Protein AF-W5MKD1-F1 (afdb_monomer)

Radius of gyration: 32.57 Å; Cα contacts (8 Å, |Δi|>4): 18; chains: 1; bounding box: 91×50×56 Å

Secondary structure (DSSP, 8-state):
-EEEE-SS-EEEEPPPSSTT---S-SSSS-PPPTT----TTS---SS---SHHHHHHHHHHHHHHTTS---------------------

pLDDT: mean 74.73, std 19.47, range [41.78, 98.31]

Mean predicted aligned error: 17.6 Å

Structure (mmCIF, N/CA/C/O backbone):
data_AF-W5MKD1-F1
#
_entry.id   AF-W5MKD1-F1
#
loop_
_atom_site.group_PDB
_atom_site.id
_atom_site.type_symbol
_atom_site.label_atom_id
_atom_site.label_alt_id
_atom_site.label_comp_id
_atom_site.label_asym_id
_atom_site.label_entity_id
_atom_site.label_seq_id
_atom_site.pdbx_PDB_ins_code
_atom_site.Cartn_x
_atom_site.Cartn_y
_atom_site.Cartn_z
_atom_site.occupancy
_atom_site.B_iso_or_equiv
_atom_site.auth_seq_id
_atom_site.auth_comp_id
_atom_site.auth_asym_id
_atom_site.auth_atom_id
_atom_site.pdbx_PDB_model_num
ATOM 1 N N . SER A 1 1 ? -10.413 7.428 -9.793 1.00 68.12 1 SER A N 1
ATOM 2 C CA . SER A 1 1 ? -9.451 6.309 -9.691 1.00 68.12 1 SER A CA 1
ATOM 3 C C . SER A 1 1 ? -9.266 5.695 -11.063 1.00 68.12 1 SER A C 1
ATOM 5 O O . SER A 1 1 ? -10.209 5.748 -11.843 1.00 68.12 1 SER A O 1
ATOM 7 N N . LYS A 1 2 ? -8.083 5.169 -11.388 1.00 90.94 2 LYS A N 1
ATOM 8 C CA . LYS A 1 2 ? -7.811 4.509 -12.680 1.00 90.94 2 LYS A CA 1
ATOM 9 C C . LYS A 1 2 ? -7.300 3.094 -12.421 1.00 90.94 2 LYS A C 1
ATOM 11 O O . LYS A 1 2 ? -6.645 2.875 -11.405 1.00 90.94 2 LYS A O 1
ATOM 16 N N . ASN A 1 3 ? -7.594 2.154 -13.313 1.00 93.38 3 ASN A N 1
ATOM 17 C CA . ASN A 1 3 ? -6.989 0.826 -13.280 1.00 93.38 3 ASN A CA 1
ATOM 18 C C . ASN A 1 3 ? -6.392 0.475 -14.647 1.00 93.38 3 ASN A C 1
ATOM 20 O O . ASN A 1 3 ? -6.872 0.952 -15.676 1.00 93.38 3 ASN A O 1
ATOM 24 N N . LYS A 1 4 ? -5.326 -0.325 -14.637 1.00 95.81 4 LYS A N 1
ATOM 25 C CA . LYS A 1 4 ? -4.687 -0.895 -15.824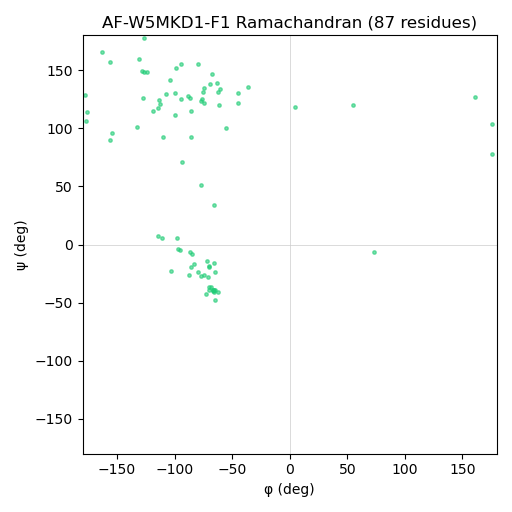 1.00 95.81 4 LYS A CA 1
ATOM 26 C C . LYS A 1 4 ? -4.578 -2.397 -15.621 1.00 95.81 4 LYS A C 1
ATOM 28 O O . LYS A 1 4 ? -4.029 -2.846 -14.618 1.00 95.81 4 LYS A O 1
ATOM 33 N N . ARG A 1 5 ? -5.087 -3.167 -16.577 1.00 97.62 5 ARG A N 1
ATOM 34 C CA . ARG A 1 5 ? -5.037 -4.628 -16.548 1.00 97.62 5 ARG A CA 1
ATOM 35 C C . ARG A 1 5 ? -3.980 -5.147 -17.515 1.00 97.62 5 ARG A C 1
ATOM 37 O O . ARG A 1 5 ? -3.815 -4.613 -18.607 1.00 97.62 5 ARG A O 1
ATOM 44 N N . THR A 1 6 ? -3.290 -6.194 -17.092 1.00 97.56 6 THR A N 1
ATOM 45 C CA . THR A 1 6 ? -2.439 -7.051 -17.920 1.00 97.56 6 THR A CA 1
ATOM 46 C C . THR A 1 6 ? -2.876 -8.502 -17.723 1.00 97.56 6 THR A C 1
ATOM 48 O O . THR A 1 6 ? -3.744 -8.779 -16.891 1.00 97.56 6 THR A O 1
ATOM 51 N N . ASP A 1 7 ? -2.252 -9.438 -18.433 1.00 98.31 7 ASP A N 1
ATOM 52 C CA . ASP A 1 7 ? -2.510 -10.869 -18.229 1.00 98.31 7 ASP A CA 1
ATOM 53 C C . ASP A 1 7 ? -2.086 -11.353 -16.835 1.00 98.31 7 ASP A C 1
ATOM 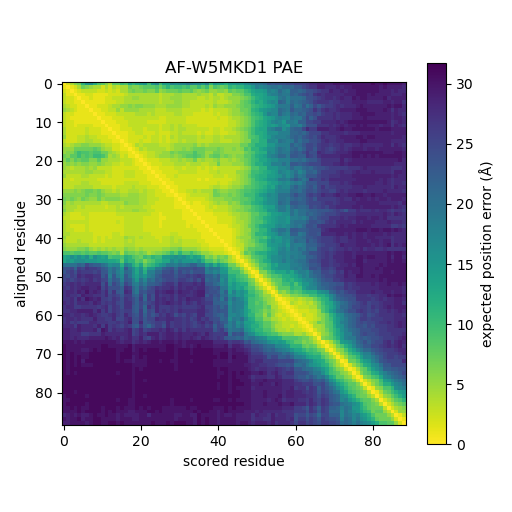55 O O . ASP A 1 7 ? -2.611 -12.343 -16.332 1.00 98.31 7 ASP A O 1
ATOM 59 N N . ARG A 1 8 ? -1.150 -10.644 -16.189 1.00 97.25 8 ARG A N 1
ATOM 60 C CA . ARG A 1 8 ? -0.532 -11.062 -14.922 1.00 97.25 8 ARG A CA 1
ATOM 61 C C . ARG A 1 8 ? -1.063 -10.325 -13.697 1.00 97.25 8 ARG A C 1
ATOM 63 O O . ARG A 1 8 ? -0.918 -10.824 -12.586 1.00 97.25 8 ARG A O 1
ATOM 70 N N . SER A 1 9 ? -1.627 -9.130 -13.864 1.00 96.75 9 SER A N 1
ATOM 71 C CA . SER A 1 9 ? -2.055 -8.301 -12.733 1.00 96.75 9 SER A CA 1
ATOM 72 C C . SER A 1 9 ? -3.022 -7.187 -13.129 1.00 96.75 9 SER A C 1
ATOM 74 O O . SER A 1 9 ? -3.162 -6.824 -14.302 1.00 96.75 9 SER A O 1
ATOM 76 N N . VAL A 1 10 ? -3.663 -6.607 -12.113 1.00 97.00 10 VAL A N 1
ATOM 77 C CA . VAL A 1 10 ? -4.450 -5.378 -12.220 1.00 97.00 10 VAL A CA 1
ATOM 78 C C . VAL A 1 10 ? -3.813 -4.329 -11.317 1.00 97.00 10 VAL A C 1
ATOM 80 O O . VAL A 1 10 ? -3.791 -4.485 -10.099 1.00 97.00 10 VAL A O 1
ATOM 83 N N . LEU A 1 11 ? -3.299 -3.257 -11.914 1.00 95.75 11 LEU A N 1
ATOM 84 C CA . LEU A 1 11 ? -2.776 -2.105 -11.190 1.00 95.75 11 LEU A CA 1
ATOM 85 C C . LEU A 1 11 ? -3.910 -1.115 -10.925 1.00 95.75 11 LEU A C 1
ATOM 87 O O . LEU A 1 11 ? -4.592 -0.688 -11.860 1.00 95.75 11 LEU A O 1
ATOM 91 N N . CYS A 1 12 ? -4.072 -0.709 -9.669 1.00 94.88 12 CYS A N 1
ATOM 92 C CA . CYS A 1 12 ? -5.076 0.263 -9.243 1.00 94.88 12 CYS A CA 1
ATOM 93 C C . CYS A 1 12 ? -4.400 1.542 -8.737 1.00 94.88 12 CYS A C 1
ATOM 95 O O . CYS A 1 12 ? -3.709 1.523 -7.724 1.00 94.88 12 CYS A O 1
ATOM 97 N N . CYS A 1 13 ? -4.649 2.670 -9.402 1.00 92.94 13 CYS A N 1
ATOM 98 C CA . CYS A 1 13 ? -4.157 3.984 -8.991 1.00 92.94 13 CYS A CA 1
ATOM 99 C C . CYS A 1 13 ? -5.268 4.755 -8.265 1.00 92.94 13 CYS A C 1
ATOM 101 O O . CYS A 1 13 ? -6.276 5.165 -8.868 1.00 92.94 13 CYS A O 1
ATOM 103 N N . LEU A 1 14 ? -5.074 4.961 -6.962 1.00 91.25 14 LEU A N 1
ATOM 104 C CA . LEU A 1 14 ? -5.975 5.712 -6.092 1.00 91.25 14 LEU A CA 1
ATOM 105 C C . LEU A 1 14 ? -5.440 7.130 -5.898 1.00 91.25 14 LEU A C 1
ATOM 107 O O . LEU A 1 14 ? -4.277 7.324 -5.562 1.00 91.25 14 LEU A O 1
ATOM 111 N N . ARG A 1 15 ? -6.304 8.128 -6.092 1.00 90.81 15 ARG A N 1
ATOM 112 C CA . ARG A 1 15 ? -5.994 9.509 -5.718 1.00 90.81 15 ARG A CA 1
ATOM 113 C C . ARG A 1 15 ? -6.387 9.688 -4.255 1.00 90.81 15 ARG A C 1
ATOM 115 O O . ARG A 1 15 ? -7.534 9.404 -3.914 1.00 90.81 15 ARG A O 1
ATOM 122 N N . LYS A 1 16 ? -5.459 10.146 -3.412 1.00 89.19 16 LYS A N 1
ATOM 123 C CA . LYS A 1 16 ? -5.774 10.521 -2.028 1.00 89.19 16 LYS A CA 1
ATOM 124 C C . LYS A 1 16 ? -6.749 11.701 -2.030 1.00 89.19 16 LYS A C 1
ATOM 126 O O . LYS A 1 16 ? -6.595 12.617 -2.833 1.00 89.19 16 LYS A O 1
ATOM 131 N N . THR A 1 17 ? -7.742 11.670 -1.143 1.00 89.62 17 THR A N 1
ATOM 132 C CA . THR A 1 17 ? -8.712 12.770 -0.995 1.00 89.62 17 THR A CA 1
ATOM 133 C C . THR A 1 17 ? -8.041 14.047 -0.489 1.00 89.62 17 THR A C 1
ATOM 135 O O . THR A 1 17 ? -8.355 15.131 -0.962 1.00 89.62 17 THR A O 1
ATOM 138 N N . GLU A 1 18 ? -7.096 13.905 0.441 1.00 89.88 18 GLU A N 1
ATOM 139 C CA . GLU A 1 18 ? -6.306 14.996 1.016 1.00 89.88 18 GLU A CA 1
ATOM 140 C C . GLU A 1 18 ? -4.839 14.821 0.586 1.00 89.88 18 GLU A C 1
ATOM 142 O O . GLU A 1 18 ? -4.251 13.753 0.799 1.00 89.88 18 GLU A O 1
ATOM 147 N N . SER A 1 19 ? -4.251 15.844 -0.041 1.00 85.50 19 SER A N 1
ATOM 148 C CA . SER A 1 19 ? -2.823 15.882 -0.389 1.00 85.50 19 SER A CA 1
ATOM 149 C C . SER A 1 19 ? -1.956 15.971 0.869 1.00 85.50 19 SER A C 1
ATOM 151 O O . SER A 1 19 ? -2.369 16.560 1.863 1.00 85.50 19 SER A O 1
ATOM 153 N N . GLY A 1 20 ? -0.768 15.361 0.852 1.00 81.88 20 GLY A N 1
ATOM 154 C CA . GLY A 1 20 ? 0.154 15.358 2.000 1.00 81.88 20 GLY A CA 1
ATOM 155 C C . GLY A 1 20 ? -0.266 14.464 3.175 1.00 81.88 20 GLY A C 1
ATOM 156 O O . GLY A 1 20 ? 0.505 14.260 4.104 1.00 81.88 20 GLY A O 1
ATOM 157 N N . LYS A 1 21 ? -1.464 13.865 3.149 1.00 86.50 21 LYS A N 1
ATOM 158 C CA . LYS A 1 21 ? -1.904 12.962 4.217 1.00 86.50 21 LYS A CA 1
ATOM 159 C C . LYS A 1 21 ? -1.250 11.590 4.099 1.00 86.50 21 LYS A C 1
ATOM 161 O O . LYS A 1 21 ? -1.401 10.889 3.088 1.00 86.50 21 LYS A O 1
ATOM 166 N N . SER A 1 22 ? -0.579 11.172 5.167 1.00 86.56 22 SER A N 1
ATOM 167 C CA . SER A 1 22 ? -0.027 9.823 5.270 1.00 86.56 22 SER A CA 1
ATOM 168 C C . SER A 1 22 ? -1.140 8.776 5.396 1.00 86.56 22 SER A C 1
ATOM 170 O O . SER A 1 22 ? -2.142 8.973 6.090 1.00 86.56 22 SER A O 1
ATOM 172 N N . TRP A 1 23 ? -0.974 7.656 4.691 1.00 90.19 23 TRP A N 1
ATOM 173 C CA . TRP A 1 23 ? -1.833 6.478 4.802 1.00 90.19 23 TRP A CA 1
ATOM 174 C C . TRP A 1 23 ? -1.026 5.370 5.482 1.00 90.19 23 TRP A C 1
ATOM 176 O O . TRP A 1 23 ? -0.359 4.606 4.790 1.00 90.19 23 TRP A O 1
ATOM 186 N N . PRO A 1 24 ? -1.089 5.238 6.822 1.00 90.94 24 PRO A N 1
ATOM 187 C CA . PRO A 1 24 ? -0.341 4.194 7.529 1.00 90.94 24 PRO A CA 1
ATOM 188 C C . PRO A 1 24 ? -0.835 2.778 7.183 1.00 90.94 24 PRO A C 1
ATOM 190 O O . PRO A 1 24 ? -0.172 1.791 7.481 1.00 90.94 24 PRO A O 1
ATOM 193 N N . ARG A 1 25 ? -2.031 2.668 6.592 1.00 93.25 25 ARG A N 1
ATOM 194 C CA . ARG A 1 25 ? -2.634 1.439 6.069 1.00 93.25 25 ARG A CA 1
ATOM 195 C C . ARG A 1 25 ? -3.656 1.782 4.986 1.00 93.25 25 ARG A C 1
ATOM 197 O O . ARG A 1 25 ? -4.208 2.880 4.9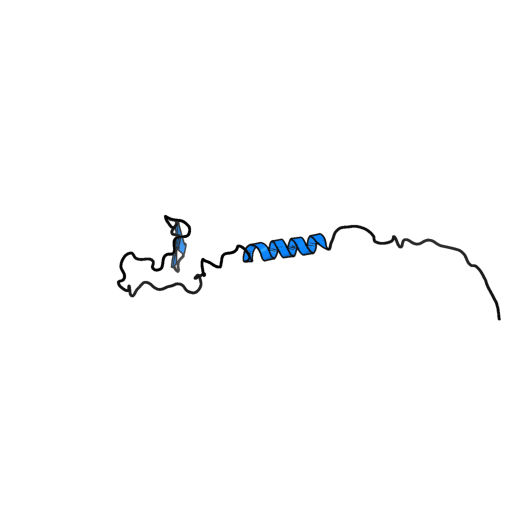85 1.00 93.25 25 ARG A O 1
ATOM 204 N N . LEU A 1 26 ? -3.941 0.823 4.105 1.00 94.00 26 LEU A N 1
ATOM 205 C CA . LEU A 1 26 ? -4.935 0.982 3.036 1.00 94.00 26 LEU A CA 1
ATOM 206 C C . LEU A 1 26 ? -6.386 0.860 3.543 1.00 94.00 26 LEU A C 1
ATOM 208 O O . LEU A 1 26 ? -7.302 1.422 2.950 1.00 94.00 26 LEU A O 1
ATOM 212 N N . THR A 1 27 ? -6.609 0.123 4.634 1.00 95.06 27 THR A N 1
ATOM 213 C CA . THR A 1 27 ? -7.941 -0.178 5.180 1.00 95.06 27 THR A CA 1
ATOM 214 C C . THR A 1 27 ? -8.324 0.737 6.339 1.00 95.06 27 THR A C 1
ATOM 216 O O . THR A 1 27 ? -7.481 1.176 7.122 1.00 95.06 27 THR A O 1
ATOM 219 N N . LYS A 1 28 ? -9.630 0.970 6.521 1.00 94.12 28 LYS A N 1
ATOM 220 C CA . LYS A 1 28 ? -10.142 1.693 7.695 1.00 94.12 28 LYS A CA 1
ATOM 221 C C . LYS A 1 28 ? -9.874 0.914 8.987 1.00 94.12 28 LYS A C 1
ATOM 223 O O . LYS A 1 28 ? -9.322 1.475 9.937 1.00 94.12 28 LYS A O 1
ATOM 228 N N . ASP A 1 29 ? -10.190 -0.378 8.990 1.00 94.88 29 ASP A N 1
ATOM 229 C CA . ASP A 1 29 ? -10.021 -1.262 10.145 1.00 94.88 29 ASP A CA 1
ATOM 230 C C . ASP A 1 29 ? -8.575 -1.743 10.316 1.00 94.88 29 ASP A C 1
ATOM 232 O O . ASP A 1 29 ? -7.799 -1.797 9.359 1.00 94.88 29 ASP A O 1
ATOM 236 N N . LYS A 1 30 ? -8.219 -2.102 11.557 1.00 94.38 30 LYS A N 1
ATOM 237 C CA . LYS A 1 30 ? -6.880 -2.589 11.942 1.00 94.38 30 LYS A CA 1
ATOM 238 C C . LYS A 1 30 ? -6.706 -4.104 11.749 1.00 94.38 30 LYS A C 1
ATOM 240 O O . LYS A 1 30 ? -5.609 -4.622 11.942 1.00 94.38 30 LYS A O 1
ATOM 245 N N . ALA A 1 31 ? -7.773 -4.823 11.401 1.00 96.44 31 ALA A N 1
ATOM 246 C CA . ALA A 1 31 ? -7.712 -6.265 11.192 1.00 96.44 31 ALA A CA 1
ATOM 247 C C . ALA A 1 31 ? -6.727 -6.614 10.065 1.00 96.44 31 ALA A C 1
ATOM 249 O O . ALA A 1 31 ? -6.736 -5.991 9.002 1.00 96.44 31 ALA A O 1
ATOM 250 N N . LYS A 1 32 ? -5.871 -7.614 10.301 1.00 94.75 32 LYS A N 1
ATOM 251 C CA . LYS A 1 32 ? -4.899 -8.067 9.304 1.00 94.75 32 LYS A CA 1
ATOM 252 C C . LYS A 1 32 ? -5.608 -8.902 8.243 1.00 94.75 32 LYS A C 1
ATOM 254 O O . LYS A 1 32 ? -6.240 -9.905 8.562 1.00 94.75 32 LYS A O 1
ATOM 259 N N . LEU A 1 33 ? -5.452 -8.507 6.986 1.00 97.06 33 LEU A N 1
ATOM 260 C CA . LEU A 1 33 ? -5.949 -9.252 5.835 1.00 97.06 33 LEU A CA 1
ATOM 261 C C . LEU A 1 33 ? -4.825 -10.148 5.310 1.00 97.06 33 LEU A C 1
ATOM 263 O O . LEU A 1 33 ? -3.732 -9.670 5.028 1.00 97.06 33 LEU A O 1
ATOM 267 N N . ASN A 1 34 ? -5.078 -11.449 5.190 1.00 97.69 34 ASN A N 1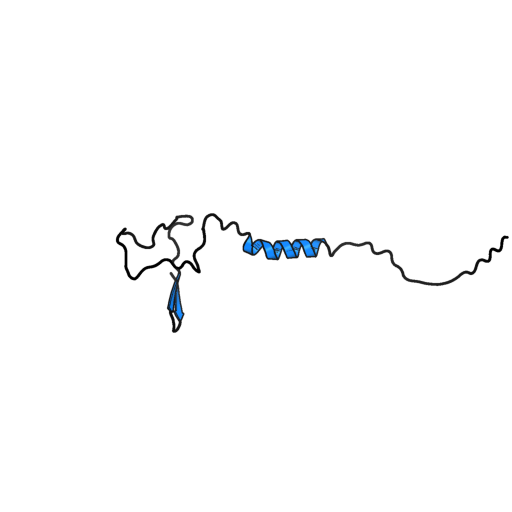
ATOM 268 C CA . ASN A 1 34 ? -4.083 -12.428 4.734 1.00 97.69 34 ASN A CA 1
ATOM 269 C C . ASN A 1 34 ? -3.732 -12.300 3.242 1.00 97.69 34 ASN A C 1
ATOM 271 O O . ASN A 1 34 ? -2.692 -12.792 2.823 1.00 97.69 34 ASN A O 1
ATOM 275 N N . TRP A 1 35 ? -4.590 -11.651 2.455 1.00 97.00 35 TRP A N 1
ATOM 276 C CA . TRP A 1 35 ? -4.413 -11.433 1.018 1.00 97.00 35 TRP A CA 1
ATOM 277 C C . TRP A 1 35 ? -3.815 -10.062 0.669 1.00 97.00 35 TRP A C 1
ATOM 279 O O . TRP A 1 35 ? -3.576 -9.790 -0.504 1.00 97.00 35 TRP A O 1
ATOM 289 N N . LEU A 1 36 ? -3.591 -9.190 1.661 1.00 96.75 36 LEU A N 1
ATOM 290 C CA . LEU A 1 36 ? -3.063 -7.843 1.454 1.00 96.75 36 LEU A CA 1
ATOM 291 C C . LEU A 1 36 ? -1.656 -7.727 2.044 1.00 96.75 36 LEU A C 1
ATOM 293 O O . LEU A 1 36 ? -1.459 -7.886 3.249 1.00 96.75 36 LEU A O 1
ATOM 297 N N . SER A 1 37 ? -0.691 -7.390 1.197 1.00 96.12 37 SER A N 1
ATOM 298 C CA . SER A 1 37 ? 0.699 -7.139 1.574 1.00 96.12 37 SER A CA 1
ATOM 299 C C . SER A 1 37 ? 1.200 -5.826 0.976 1.00 96.12 37 SER A C 1
ATOM 301 O O . SER A 1 37 ? 0.629 -5.316 0.013 1.00 96.12 37 SER A O 1
ATOM 303 N N . VAL A 1 38 ? 2.265 -5.275 1.561 1.00 95.25 38 VAL A N 1
ATOM 304 C CA . VAL A 1 38 ? 2.955 -4.091 1.030 1.00 95.25 38 VAL A CA 1
ATOM 305 C C . VAL A 1 38 ? 3.779 -4.499 -0.190 1.00 95.25 38 VAL A C 1
ATOM 307 O O . VAL A 1 38 ? 4.472 -5.514 -0.155 1.00 95.25 38 VAL A O 1
ATOM 310 N N . ASP A 1 39 ? 3.704 -3.710 -1.259 1.00 94.62 39 ASP A N 1
ATOM 311 C CA . ASP A 1 39 ? 4.603 -3.834 -2.405 1.00 94.62 39 ASP A CA 1
ATOM 312 C C . ASP A 1 39 ? 5.878 -3.024 -2.141 1.00 94.62 39 ASP A C 1
ATOM 314 O O . ASP A 1 39 ? 5.931 -1.823 -2.402 1.00 94.62 39 ASP A O 1
ATOM 318 N N . PHE A 1 40 ? 6.894 -3.682 -1.582 1.00 94.81 40 PHE A N 1
ATOM 319 C CA . PHE A 1 40 ? 8.165 -3.038 -1.245 1.00 94.81 40 PHE A CA 1
ATOM 320 C C . PHE A 1 40 ? 8.998 -2.642 -2.470 1.00 94.81 40 PHE A C 1
ATOM 322 O O . PHE A 1 40 ? 9.852 -1.774 -2.343 1.00 94.81 40 PHE A O 1
ATOM 329 N N . ASN A 1 41 ? 8.737 -3.210 -3.654 1.00 93.94 41 ASN A N 1
ATOM 330 C CA . ASN A 1 41 ? 9.475 -2.847 -4.870 1.00 93.94 41 ASN A CA 1
ATOM 331 C C . ASN A 1 41 ? 9.109 -1.442 -5.371 1.00 93.94 41 ASN A C 1
ATOM 333 O O . ASN A 1 41 ? 9.918 -0.796 -6.025 1.00 93.94 41 ASN A O 1
ATOM 337 N N . ASN A 1 42 ? 7.885 -0.988 -5.083 1.00 90.44 42 ASN A N 1
ATOM 338 C CA . ASN A 1 42 ? 7.373 0.328 -5.474 1.00 90.44 42 ASN A CA 1
ATOM 339 C C . ASN A 1 42 ? 7.181 1.273 -4.272 1.00 90.44 42 ASN A C 1
ATOM 341 O O . ASN A 1 42 ? 6.618 2.357 -4.427 1.00 90.44 42 ASN A O 1
ATOM 345 N N . TRP A 1 43 ? 7.585 0.860 -3.067 1.00 90.38 43 TRP A N 1
ATOM 346 C CA . TRP A 1 43 ? 7.451 1.677 -1.864 1.00 90.38 43 TRP A CA 1
ATOM 347 C C . TRP A 1 43 ? 8.501 2.791 -1.860 1.00 90.38 43 TRP A C 1
ATOM 349 O O . TRP A 1 43 ? 9.685 2.525 -2.053 1.00 90.38 43 TRP A O 1
ATOM 359 N N . LYS A 1 44 ? 8.069 4.026 -1.599 1.00 85.12 44 LYS A N 1
ATOM 360 C CA . LYS A 1 44 ? 8.941 5.191 -1.417 1.00 85.12 44 LYS A CA 1
ATOM 361 C C . LYS A 1 44 ? 8.629 5.891 -0.100 1.00 85.12 44 LYS A C 1
ATOM 363 O O . LYS A 1 44 ? 7.476 5.871 0.345 1.00 85.12 44 LYS A O 1
ATOM 368 N N . ASP A 1 45 ? 9.651 6.492 0.508 1.00 82.00 45 ASP A N 1
ATOM 369 C CA . ASP A 1 45 ? 9.433 7.449 1.586 1.00 82.00 45 ASP A CA 1
ATOM 370 C C . ASP A 1 45 ? 8.925 8.757 0.976 1.00 82.00 45 ASP A C 1
ATOM 372 O O . ASP A 1 45 ? 9.532 9.312 0.068 1.00 82.00 45 ASP A O 1
ATOM 376 N N . TRP A 1 46 ? 7.752 9.190 1.417 1.00 69.62 46 TRP A N 1
ATOM 377 C CA . TRP A 1 46 ? 7.018 10.308 0.830 1.00 69.62 46 TRP A CA 1
ATOM 378 C C . TRP A 1 46 ? 7.472 11.662 1.396 1.00 69.62 46 TRP A C 1
ATOM 380 O O . TRP A 1 46 ? 7.014 12.688 0.897 1.00 69.62 46 TRP A O 1
ATOM 390 N N . GLU A 1 47 ? 8.322 11.675 2.433 1.00 64.81 47 GLU A N 1
ATOM 391 C CA . GLU A 1 47 ? 8.961 12.895 2.955 1.00 64.81 47 GLU A CA 1
ATOM 392 C C . GLU A 1 47 ? 10.257 13.256 2.208 1.00 64.81 47 GLU A C 1
ATOM 394 O O . GLU A 1 47 ? 10.661 14.415 2.249 1.00 64.81 47 GLU A O 1
ATOM 399 N N . ASP A 1 48 ? 10.865 12.304 1.491 1.00 58.50 48 ASP A N 1
ATOM 400 C CA . ASP A 1 48 ? 12.142 12.476 0.773 1.00 58.50 48 ASP A CA 1
ATOM 401 C C . ASP A 1 48 ? 11.965 12.773 -0.731 1.00 58.50 48 ASP A C 1
ATOM 403 O O . ASP A 1 48 ? 12.934 12.889 -1.472 1.00 58.50 48 ASP A O 1
ATOM 407 N N . ASP A 1 49 ? 10.726 12.957 -1.205 1.00 53.19 49 ASP A N 1
ATOM 408 C CA . ASP A 1 49 ? 10.436 13.456 -2.561 1.00 53.19 49 ASP A CA 1
ATOM 409 C C . ASP A 1 49 ? 10.653 14.991 -2.639 1.00 53.19 49 ASP A C 1
ATOM 411 O O . ASP A 1 49 ? 9.797 15.752 -3.101 1.00 53.19 49 ASP A O 1
ATOM 415 N N . SER A 1 50 ? 11.822 15.471 -2.197 1.00 52.59 50 SER A N 1
ATOM 416 C CA . SER A 1 50 ? 12.438 16.598 -2.899 1.00 52.59 50 SER A CA 1
ATOM 417 C C . SER A 1 50 ? 12.734 16.095 -4.312 1.00 52.59 50 SER A C 1
ATOM 419 O O . SER A 1 50 ? 13.250 14.996 -4.482 1.00 52.59 50 SER A O 1
ATOM 421 N N . ASP A 1 51 ? 12.350 16.865 -5.322 1.00 51.91 51 ASP A N 1
ATOM 422 C CA . ASP A 1 51 ? 12.305 16.551 -6.761 1.00 51.91 51 ASP A CA 1
ATOM 423 C C . ASP A 1 51 ? 13.700 16.310 -7.407 1.00 51.91 51 ASP A C 1
ATOM 425 O O . ASP A 1 51 ? 13.980 16.693 -8.543 1.00 51.91 51 ASP A O 1
ATOM 429 N N . GLU A 1 52 ? 14.642 15.728 -6.667 1.00 52.00 52 GLU A N 1
ATOM 430 C CA . GLU A 1 52 ? 16.075 15.745 -6.961 1.00 52.00 52 GLU A CA 1
ATOM 431 C C . GLU A 1 52 ? 16.498 14.663 -7.969 1.00 52.00 52 GLU A C 1
ATOM 433 O O . GLU A 1 52 ? 17.520 14.793 -8.640 1.00 52.00 52 GLU A O 1
ATOM 438 N N . GLU A 1 53 ? 15.661 13.646 -8.190 1.00 50.72 53 GLU A N 1
ATOM 439 C CA . GLU A 1 53 ? 15.892 12.634 -9.233 1.00 50.72 53 GLU A CA 1
ATOM 440 C C . GLU A 1 53 ? 15.489 13.116 -10.640 1.00 50.72 53 GLU A C 1
ATOM 442 O O . GLU A 1 53 ? 16.039 12.630 -11.627 1.00 50.72 53 GLU A O 1
ATOM 447 N N . LEU A 1 54 ? 14.583 14.097 -10.765 1.00 49.91 54 LEU A N 1
ATOM 448 C CA . LEU A 1 54 ? 14.321 14.771 -12.048 1.00 49.91 54 LEU A CA 1
ATOM 449 C C . LEU A 1 54 ? 15.261 15.965 -12.267 1.00 49.91 54 LEU A C 1
ATOM 451 O O . LEU A 1 54 ? 15.579 16.279 -13.411 1.00 49.91 54 LEU A O 1
ATOM 455 N N . SER A 1 55 ? 15.773 16.577 -11.193 1.00 55.94 55 SER A N 1
ATOM 456 C CA . SER A 1 55 ? 16.728 17.688 -11.289 1.00 55.94 55 SER A CA 1
ATOM 457 C C . SER A 1 55 ? 18.140 17.247 -11.685 1.00 55.94 55 SER A C 1
ATOM 459 O O . SER A 1 55 ? 18.870 18.036 -12.274 1.00 55.94 55 SER A O 1
ATOM 461 N N . SER A 1 56 ? 18.545 16.002 -11.406 1.00 58.97 56 SER A N 1
ATOM 462 C CA . SER A 1 56 ? 19.924 15.548 -11.647 1.00 58.97 56 SER A CA 1
ATOM 463 C C . SER A 1 56 ? 20.322 15.590 -13.133 1.00 58.97 56 SER A C 1
ATOM 465 O O . SER A 1 56 ? 21.415 16.047 -13.472 1.00 58.97 56 SER A O 1
ATOM 467 N N . PHE A 1 57 ? 19.417 15.199 -14.040 1.00 62.50 57 PHE A N 1
ATOM 468 C CA . PHE A 1 57 ? 19.674 15.237 -15.486 1.00 62.50 57 PHE A CA 1
ATOM 469 C C . PHE A 1 57 ? 19.678 16.668 -16.046 1.00 62.50 57 PHE A C 1
ATOM 471 O O . PHE A 1 57 ? 20.571 17.021 -16.823 1.00 62.50 57 PHE A O 1
ATOM 478 N N . ASP A 1 58 ? 18.729 17.505 -15.620 1.00 65.56 58 ASP A N 1
ATOM 479 C CA . ASP A 1 58 ? 18.659 18.911 -16.036 1.00 65.56 58 ASP A CA 1
ATOM 480 C C . ASP A 1 58 ? 19.846 19.719 -15.489 1.00 65.56 58 ASP A C 1
ATOM 482 O O . ASP A 1 58 ? 20.467 20.483 -16.223 1.00 65.56 58 ASP A O 1
ATOM 486 N N . ARG A 1 59 ? 20.257 19.474 -14.239 1.00 65.25 59 ARG A N 1
ATOM 487 C CA . ARG A 1 59 ? 21.398 20.138 -13.590 1.00 65.25 59 ARG A CA 1
ATOM 488 C C . ARG A 1 59 ? 22.741 19.716 -14.185 1.00 65.25 59 ARG A C 1
ATOM 490 O O . ARG A 1 59 ? 23.634 20.548 -14.324 1.00 65.25 59 ARG A O 1
ATOM 497 N N . PHE A 1 60 ? 22.890 18.448 -14.573 1.00 67.88 60 PHE A N 1
ATOM 498 C CA . PHE A 1 60 ? 24.063 17.981 -15.320 1.00 67.88 60 PHE A CA 1
ATOM 499 C C . PHE A 1 60 ? 24.130 18.613 -16.719 1.00 67.88 60 PHE A C 1
ATOM 501 O O . PHE A 1 60 ? 25.200 19.037 -17.158 1.00 67.88 60 PHE A O 1
ATOM 508 N N . SER A 1 61 ? 22.983 18.730 -17.395 1.00 73.75 61 SER A N 1
ATOM 509 C CA . SER A 1 61 ? 22.881 19.369 -18.713 1.00 73.75 61 SER A CA 1
ATOM 510 C C . SER A 1 61 ? 23.183 20.872 -18.650 1.00 73.75 61 SER A C 1
ATOM 512 O O . SER A 1 61 ? 23.891 21.393 -19.509 1.00 73.75 61 SER A O 1
ATOM 514 N N . GLU A 1 62 ? 22.724 21.565 -17.606 1.00 71.75 62 GLU A N 1
ATOM 515 C CA . GLU A 1 62 ? 23.026 22.980 -17.355 1.00 71.75 62 GLU A CA 1
ATOM 516 C C . GLU A 1 62 ? 24.525 23.208 -17.081 1.00 71.75 62 GLU A C 1
ATOM 518 O O . GLU A 1 62 ? 25.123 24.141 -17.615 1.00 71.75 62 GLU A O 1
ATOM 523 N N . MET A 1 63 ? 25.176 22.302 -16.342 1.00 72.19 63 MET A N 1
ATOM 524 C CA . MET A 1 63 ? 26.618 22.372 -16.069 1.00 72.19 63 MET A CA 1
ATOM 525 C C . MET A 1 63 ? 27.481 22.132 -17.320 1.00 72.19 63 MET A C 1
ATOM 527 O O . MET A 1 63 ? 28.515 22.777 -17.480 1.00 72.19 63 MET A O 1
ATOM 531 N N . MET A 1 64 ? 27.055 21.238 -18.221 1.00 75.06 64 MET A N 1
ATOM 532 C CA . MET A 1 64 ? 27.718 21.008 -19.515 1.00 75.06 64 MET A CA 1
ATOM 533 C C . MET A 1 64 ? 27.531 22.189 -20.475 1.00 75.06 64 MET A C 1
ATOM 535 O O . MET A 1 64 ? 28.479 22.570 -21.158 1.00 75.06 64 MET A O 1
ATOM 539 N N . ASN A 1 65 ? 26.345 22.805 -20.493 1.00 71.94 65 ASN A N 1
ATOM 540 C CA . ASN A 1 65 ? 26.071 23.978 -21.326 1.00 71.94 65 ASN A CA 1
ATOM 541 C C . ASN A 1 65 ? 26.880 25.208 -20.883 1.00 71.94 65 ASN A C 1
ATOM 543 O O . ASN A 1 65 ? 27.413 25.914 -21.733 1.00 71.94 65 ASN A O 1
ATOM 547 N N . ASN A 1 66 ? 27.055 25.427 -19.575 1.00 65.12 66 ASN A N 1
ATOM 548 C CA . ASN A 1 66 ? 27.859 26.542 -19.057 1.00 65.12 66 ASN A CA 1
ATOM 549 C C . ASN A 1 66 ? 29.378 26.379 -19.251 1.00 65.12 66 ASN A C 1
ATOM 551 O O . ASN A 1 66 ? 30.108 27.349 -19.077 1.00 65.12 66 ASN A O 1
ATOM 555 N N . MET A 1 67 ? 29.870 25.184 -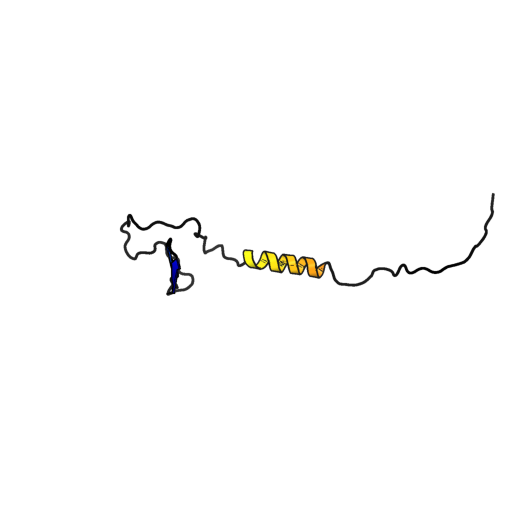19.590 1.00 61.44 67 MET A N 1
ATOM 556 C CA . MET A 1 67 ? 31.293 24.950 -19.886 1.00 61.44 67 MET A CA 1
ATOM 557 C C . MET A 1 67 ? 31.600 25.020 -21.396 1.00 61.44 67 MET A C 1
ATOM 559 O O . MET A 1 67 ? 32.755 24.898 -21.794 1.00 61.44 67 MET A O 1
ATOM 563 N N . GLY A 1 68 ? 30.573 25.171 -22.243 1.00 59.84 68 GLY A N 1
ATOM 564 C CA . GLY A 1 68 ? 30.673 25.042 -23.701 1.00 59.84 68 GLY A CA 1
ATOM 565 C C . GLY A 1 68 ? 30.424 26.319 -24.506 1.00 59.84 68 GLY A C 1
ATOM 566 O O . GLY A 1 68 ? 30.353 26.228 -25.729 1.00 59.84 68 GLY A O 1
ATOM 567 N N . GLY A 1 69 ? 30.276 27.482 -23.868 1.00 63.28 69 GLY A N 1
ATOM 568 C CA . GLY A 1 69 ? 30.028 28.740 -24.573 1.00 63.28 69 GLY A CA 1
ATOM 569 C C . GLY A 1 69 ? 30.489 29.958 -23.784 1.00 63.28 69 GLY A C 1
ATOM 570 O O . GLY A 1 69 ? 29.783 30.388 -22.880 1.00 63.28 69 GLY A O 1
ATOM 571 N N . ASP A 1 70 ? 31.699 30.434 -24.082 1.00 46.66 70 ASP A N 1
ATOM 572 C CA . ASP A 1 70 ? 31.963 31.785 -24.607 1.00 46.66 70 ASP A CA 1
ATOM 573 C C . ASP A 1 70 ? 33.478 31.935 -24.879 1.00 46.66 70 ASP A C 1
ATOM 575 O O . ASP A 1 70 ? 34.315 31.573 -24.051 1.00 46.66 70 ASP A O 1
ATOM 579 N N . ASP A 1 71 ? 33.767 32.383 -26.098 1.00 51.94 71 ASP A N 1
ATOM 580 C CA . ASP A 1 71 ? 34.945 33.049 -26.666 1.00 51.94 71 ASP A CA 1
ATOM 581 C C . ASP A 1 71 ? 36.218 33.270 -25.819 1.00 51.94 71 ASP A C 1
ATOM 583 O O . ASP A 1 71 ? 36.222 34.018 -24.848 1.00 51.94 71 ASP A O 1
ATOM 587 N N . ASP A 1 72 ? 37.332 32.669 -26.269 1.00 48.56 72 ASP A N 1
ATOM 588 C CA . ASP A 1 72 ? 38.549 33.368 -26.748 1.00 48.56 72 ASP A CA 1
ATOM 589 C C . ASP A 1 72 ? 39.634 32.314 -27.075 1.00 48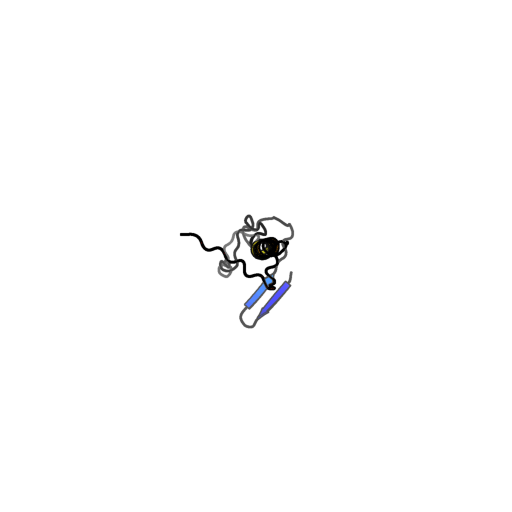.56 72 ASP A C 1
ATOM 591 O O . ASP A 1 72 ? 40.551 32.025 -26.300 1.00 48.56 72 ASP A O 1
ATOM 595 N N . LEU A 1 73 ? 39.500 31.662 -28.234 1.00 43.47 73 LEU A N 1
ATOM 596 C CA . LEU A 1 73 ? 40.602 30.911 -28.838 1.00 43.47 73 LEU A CA 1
ATOM 597 C C . LEU A 1 73 ? 41.428 31.914 -29.656 1.00 43.47 73 LEU A C 1
ATOM 599 O O . LEU A 1 73 ? 40.889 32.435 -30.633 1.00 43.47 73 LEU A O 1
ATOM 603 N N . PRO A 1 74 ? 42.702 32.198 -29.316 1.00 43.06 74 PRO A N 1
ATOM 604 C CA . PRO A 1 74 ? 43.536 33.015 -30.182 1.00 43.06 74 PRO A CA 1
ATOM 605 C C . PRO A 1 74 ? 43.694 32.302 -31.528 1.00 43.06 74 PRO A C 1
ATOM 607 O O . PRO A 1 74 ? 44.160 31.163 -31.602 1.00 43.06 74 PRO A O 1
ATOM 610 N N . GLU A 1 75 ? 43.244 32.990 -32.572 1.00 44.03 75 GLU A N 1
ATOM 611 C CA . GLU A 1 75 ? 43.289 32.608 -33.977 1.00 44.03 75 GLU A CA 1
ATOM 612 C C . GLU A 1 75 ? 44.738 32.291 -34.379 1.00 44.03 75 GLU A C 1
ATOM 614 O O . GLU A 1 75 ? 45.564 33.180 -34.573 1.00 44.03 75 GLU A O 1
ATOM 619 N N . VAL A 1 76 ? 45.073 31.000 -34.439 1.00 51.97 76 VAL A N 1
ATOM 620 C CA . VAL A 1 76 ? 46.335 30.518 -35.008 1.00 51.97 76 VAL A CA 1
ATOM 621 C C . VAL A 1 76 ? 46.083 30.173 -36.475 1.00 51.97 76 VAL A C 1
ATOM 623 O O . VAL A 1 76 ? 46.000 29.008 -36.854 1.00 51.97 76 VAL A O 1
ATOM 626 N N . ASP A 1 77 ? 45.888 31.204 -37.298 1.00 41.78 77 ASP A N 1
ATOM 627 C CA . ASP A 1 77 ? 45.928 31.062 -38.754 1.00 41.78 77 ASP A CA 1
ATOM 628 C C . ASP A 1 77 ? 47.210 31.701 -39.294 1.00 41.78 77 ASP A C 1
ATOM 630 O O . ASP A 1 77 ? 47.616 32.791 -38.888 1.00 41.78 77 ASP A O 1
ATOM 634 N N . GLY A 1 78 ? 47.917 30.928 -40.111 1.00 51.03 78 GLY A N 1
ATOM 635 C CA . GLY A 1 78 ? 49.302 31.166 -40.486 1.00 51.03 78 GLY A CA 1
ATOM 636 C C . GLY A 1 78 ? 49.473 31.939 -41.787 1.00 51.03 78 GLY A C 1
ATOM 637 O O . GLY A 1 78 ? 48.631 31.872 -42.673 1.00 51.03 78 GLY A O 1
ATOM 638 N N . ALA A 1 79 ? 50.621 32.608 -41.895 1.00 41.91 79 ALA A N 1
ATOM 639 C CA . ALA A 1 79 ? 51.265 33.112 -43.114 1.00 41.91 79 ALA A CA 1
ATOM 640 C C . ALA A 1 79 ? 52.606 33.724 -42.642 1.00 41.91 79 ALA A C 1
ATOM 642 O O . ALA A 1 79 ? 52.594 34.552 -41.737 1.00 41.91 79 ALA A O 1
ATOM 643 N N . GLU A 1 80 ? 53.757 33.080 -42.896 1.00 42.28 80 GLU A N 1
ATOM 644 C CA . GLU A 1 80 ? 54.779 33.526 -43.875 1.00 42.28 80 GLU A CA 1
ATOM 645 C C . GLU A 1 80 ? 55.237 34.977 -43.605 1.00 42.28 80 GLU A C 1
ATOM 647 O O . GLU A 1 80 ? 54.426 35.883 -43.540 1.00 42.28 80 GLU A O 1
ATOM 652 N N . ASP A 1 81 ? 56.486 35.326 -43.333 1.00 47.41 81 ASP A N 1
ATOM 653 C CA . ASP A 1 81 ? 57.746 35.087 -44.034 1.00 47.41 81 ASP A CA 1
ATOM 654 C C . ASP A 1 81 ? 58.666 36.161 -43.440 1.00 47.41 81 ASP A C 1
ATOM 656 O O . ASP A 1 81 ? 58.253 37.308 -43.462 1.00 47.41 81 ASP A O 1
ATOM 660 N N . GLU A 1 82 ? 59.850 35.838 -42.916 1.00 46.19 82 GLU A N 1
ATOM 661 C CA . GLU A 1 82 ? 61.038 36.690 -43.105 1.00 46.19 82 GLU A CA 1
ATOM 662 C C . GLU A 1 82 ? 62.239 36.159 -42.317 1.00 46.19 82 GLU A C 1
ATOM 664 O O . GLU A 1 82 ? 62.38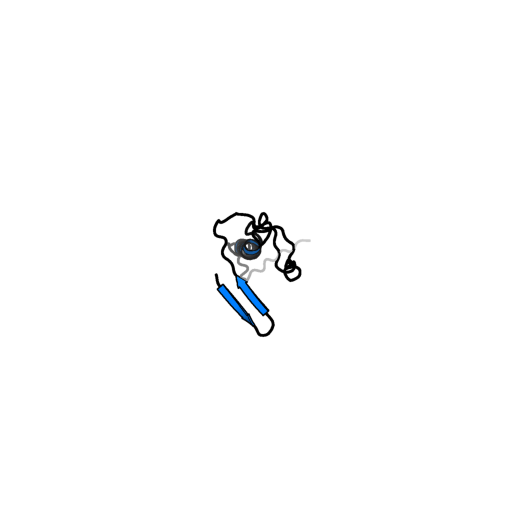5 36.298 -41.102 1.00 46.19 82 GLU A O 1
ATOM 669 N N . SER A 1 83 ? 63.140 35.538 -43.070 1.00 54.84 83 SER A N 1
ATOM 670 C CA . SER A 1 83 ? 64.539 35.349 -42.714 1.00 54.84 83 SER A CA 1
ATOM 671 C C . SER A 1 83 ? 65.161 36.634 -42.155 1.00 54.84 83 SER A C 1
ATOM 673 O O . SER A 1 83 ? 65.264 37.628 -42.874 1.00 54.84 83 SER A O 1
ATOM 675 N N . ALA A 1 84 ? 65.675 36.574 -40.928 1.00 55.44 84 ALA A N 1
ATOM 676 C CA . ALA A 1 84 ? 66.658 37.523 -40.424 1.00 55.44 84 ALA A CA 1
ATOM 677 C C . ALA A 1 84 ? 67.805 36.754 -39.756 1.00 55.44 84 ALA A C 1
ATOM 679 O O . ALA A 1 84 ? 67.693 36.227 -38.652 1.00 55.44 84 ALA A O 1
ATOM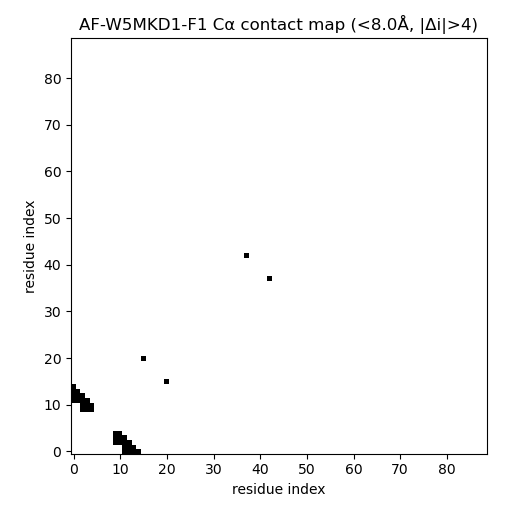 680 N N . ASP A 1 85 ? 68.876 36.660 -40.533 1.00 58.69 85 ASP A N 1
ATOM 681 C CA . ASP A 1 85 ? 70.246 36.311 -40.184 1.00 58.69 85 ASP A CA 1
ATOM 682 C C . ASP A 1 85 ? 70.727 37.044 -38.914 1.00 58.69 85 ASP A C 1
ATOM 684 O O . ASP A 1 85 ? 70.579 38.263 -38.815 1.00 58.69 85 ASP A O 1
ATOM 688 N N . SER A 1 86 ? 71.307 36.315 -37.955 1.00 56.66 86 SER A N 1
ATOM 689 C CA . SER A 1 86 ? 72.268 36.881 -36.999 1.00 56.66 86 SER A CA 1
ATOM 690 C C . SER A 1 86 ? 73.171 35.778 -36.446 1.00 56.66 86 SER A C 1
ATOM 692 O O . SER A 1 86 ? 72.873 35.122 -35.448 1.00 56.66 86 SER A O 1
ATOM 694 N N . ASP A 1 87 ? 74.272 35.590 -37.162 1.00 68.12 87 ASP A N 1
ATOM 695 C CA . ASP A 1 87 ? 75.617 35.315 -36.647 1.00 68.12 87 ASP A CA 1
ATOM 696 C C . ASP A 1 87 ? 75.911 36.080 -35.334 1.00 68.12 87 ASP A C 1
ATOM 698 O O . ASP A 1 87 ? 75.546 37.256 -35.256 1.00 68.12 87 ASP A O 1
ATOM 702 N N . ASP A 1 88 ? 76.514 35.420 -34.328 1.00 59.56 88 ASP A N 1
ATOM 703 C CA . ASP A 1 88 ? 77.645 35.938 -33.518 1.00 59.56 88 ASP A CA 1
ATOM 704 C C . ASP A 1 88 ? 78.161 34.881 -32.496 1.00 59.56 88 ASP A C 1
ATOM 706 O O . ASP A 1 88 ? 77.441 34.487 -31.575 1.00 59.56 88 ASP A O 1
ATOM 710 N N . GLU A 1 89 ? 79.409 34.450 -32.735 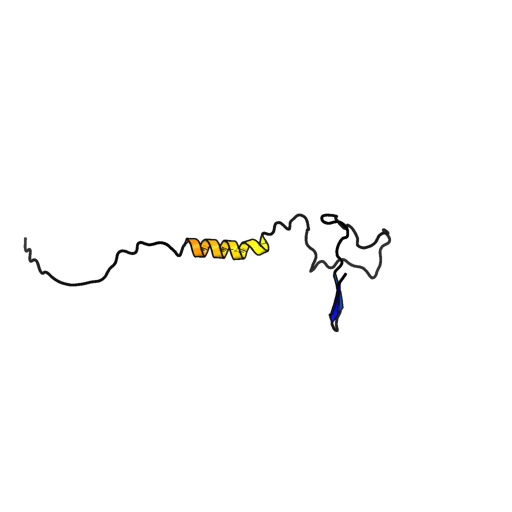1.00 46.91 89 GLU A N 1
ATOM 711 C CA . GLU A 1 89 ? 80.481 33.843 -31.893 1.00 46.91 89 GLU A CA 1
ATOM 712 C C . GLU A 1 89 ? 80.235 32.682 -30.895 1.00 46.91 89 GLU A C 1
ATOM 714 O O . GLU A 1 89 ? 79.670 32.863 -29.791 1.00 46.91 89 GLU A O 1
#

InterPro domains:
  IPR008978 HSP20-like chaperone [G3DSA:2.60.40.790] (1-62)
  IPR008978 HSP20-like chaperone [SSF49764] (2-72)
  IPR045250 Co-chaperone protein p23-like [PTHR22932] (1-88)

Foldseek 3Di:
DDWDDDPVDIDDDDDDPDPPDDDPDPDPDPDDDPPDDDPPVPDDDPVPPPVVVVVVVVVVVVVVVVVPDDDDDPDPDDDDDDDDDDDDD

Organism: Lepisosteus oculatus (NCBI:txid7918)

Solvent-accessible surface area (backbone atoms only — not comparable to full-atom values): 6601 Å² total; per-residue (Å²): 118,52,74,49,78,58,98,88,50,73,51,74,51,76,75,70,93,54,82,94,64,85,70,98,58,95,59,94,66,88,75,85,55,94,90,64,77,84,64,71,91,78,60,74,70,82,85,69,69,64,72,54,83,69,42,51,63,55,52,53,50,51,55,53,54,69,74,70,69,81,92,85,77,83,82,86,76,87,77,90,84,81,93,77,91,77,89,83,137

Sequence (89 aa):
SKNKRTDRSVLCCLRKTESGKSWPRLTKDKAKLNWLSVDFNNWKDWEDDSDEELSSFDRFSEMMNNMGGDDDLPEVDGAEDESADSDDE